Protein AF-D7E6I9-F1 (afdb_monomer)

Sequence (117 aa):
MADCELCGESLPTLCPVRVYAPRLIITYPEGVCKGLCPTCVKAAEDTYSKLDQSILSVSSGKCNLCGKPTRLYPVEVQIPSFKQGVEKVDMNLCRTCLEACHETHEKYHEKFEEAYH

Structure (mmCIF, N/CA/C/O backbone):
data_AF-D7E6I9-F1
#
_entry.id   AF-D7E6I9-F1
#
loop_
_atom_site.group_PDB
_atom_site.id
_atom_site.type_symbol
_atom_site.label_atom_id
_atom_site.label_alt_id
_atom_site.label_comp_id
_atom_site.label_asym_id
_atom_site.label_entity_id
_atom_site.label_seq_id
_atom_site.pdbx_PDB_ins_code
_atom_site.Cartn_x
_atom_site.Cartn_y
_atom_site.Cartn_z
_atom_site.occupancy
_atom_site.B_iso_or_equiv
_atom_site.auth_seq_id
_atom_site.auth_comp_id
_atom_site.auth_asym_id
_atom_site.auth_atom_id
_atom_site.pdbx_PDB_model_num
ATOM 1 N N . MET A 1 1 ? -14.392 10.464 -10.931 1.00 73.88 1 MET A N 1
ATOM 2 C CA . MET A 1 1 ? -14.159 9.790 -9.638 1.00 73.88 1 MET A CA 1
ATOM 3 C C . MET A 1 1 ? -13.395 8.516 -9.926 1.00 73.88 1 MET A C 1
ATOM 5 O O . MET A 1 1 ? -13.606 7.951 -10.996 1.00 73.88 1 MET A O 1
ATOM 9 N N . ALA A 1 2 ? -12.476 8.137 -9.046 1.00 90.44 2 ALA A N 1
ATOM 10 C CA . ALA A 1 2 ? -11.681 6.923 -9.168 1.00 90.44 2 ALA A CA 1
ATOM 11 C C . ALA A 1 2 ? -11.760 6.144 -7.856 1.00 90.44 2 ALA A C 1
ATOM 13 O O . ALA A 1 2 ? -11.842 6.746 -6.783 1.00 90.44 2 ALA A O 1
ATOM 14 N N . ASP A 1 3 ? -11.721 4.822 -7.956 1.00 94.56 3 ASP A N 1
ATOM 15 C CA . ASP A 1 3 ? -11.855 3.944 -6.800 1.00 94.56 3 ASP A CA 1
ATOM 16 C C . ASP A 1 3 ? -10.475 3.619 -6.225 1.00 94.56 3 ASP A C 1
ATOM 18 O O . ASP A 1 3 ? -9.529 3.328 -6.962 1.00 94.56 3 ASP A O 1
ATOM 22 N N . CYS A 1 4 ? -10.355 3.678 -4.900 1.00 95.38 4 CYS A N 1
ATOM 23 C CA . CYS A 1 4 ? -9.153 3.274 -4.187 1.00 95.38 4 CYS A CA 1
ATOM 24 C C . CYS A 1 4 ? -8.875 1.786 -4.423 1.00 95.38 4 CYS A C 1
ATOM 26 O O . CYS A 1 4 ? -9.708 0.932 -4.125 1.00 95.38 4 CYS A O 1
ATOM 28 N N . GLU A 1 5 ? -7.668 1.449 -4.869 1.00 95.69 5 GLU A N 1
ATOM 29 C CA . GLU A 1 5 ? -7.304 0.062 -5.188 1.00 95.69 5 GLU A CA 1
ATOM 30 C C . GLU A 1 5 ? -7.047 -0.832 -3.960 1.00 95.69 5 GLU A C 1
ATOM 32 O O . GLU A 1 5 ? -6.729 -2.011 -4.120 1.00 95.69 5 GLU A O 1
ATOM 37 N N . LEU A 1 6 ? -7.209 -0.303 -2.740 1.00 94.81 6 LEU A N 1
ATOM 38 C CA . LEU A 1 6 ? -7.234 -1.096 -1.505 1.00 94.81 6 LEU A CA 1
ATOM 39 C C . LEU A 1 6 ? -8.638 -1.209 -0.914 1.00 94.81 6 LEU A C 1
ATOM 41 O O . LEU A 1 6 ? -9.154 -2.315 -0.805 1.00 94.81 6 LEU A O 1
ATOM 45 N N . CYS A 1 7 ? -9.268 -0.098 -0.529 1.00 94.50 7 CYS A N 1
ATOM 46 C CA . CYS A 1 7 ? -10.565 -0.152 0.152 1.00 94.50 7 CYS A CA 1
ATOM 47 C C . CYS A 1 7 ? -11.785 -0.053 -0.776 1.00 94.50 7 CYS A C 1
ATOM 49 O O . CYS A 1 7 ? -12.905 -0.244 -0.313 1.00 94.50 7 CYS A O 1
ATOM 51 N N . GLY A 1 8 ? -11.599 0.268 -2.061 1.00 93.12 8 GLY A N 1
ATOM 52 C CA . GLY A 1 8 ? -12.692 0.450 -3.021 1.00 93.12 8 GLY A CA 1
ATOM 53 C C . GLY A 1 8 ? -13.492 1.747 -2.855 1.00 93.12 8 GLY A C 1
ATOM 54 O O . GLY A 1 8 ? -14.472 1.945 -3.566 1.00 93.12 8 GLY A O 1
ATOM 55 N N . GLU A 1 9 ? -13.105 2.636 -1.937 1.00 91.75 9 GLU A N 1
ATOM 56 C CA . GLU A 1 9 ? -13.761 3.935 -1.762 1.00 91.75 9 GLU A CA 1
ATOM 57 C C . GLU A 1 9 ? -13.562 4.825 -2.998 1.00 91.75 9 GLU A C 1
ATOM 59 O O . GLU A 1 9 ? -12.439 4.979 -3.485 1.00 91.75 9 GLU A O 1
ATOM 64 N N . SER A 1 10 ? -14.647 5.428 -3.489 1.00 92.25 10 SER A N 1
ATOM 65 C CA . SER A 1 10 ? -14.619 6.303 -4.662 1.00 92.25 10 SER A CA 1
ATOM 66 C C . SER A 1 10 ? -14.402 7.755 -4.253 1.00 92.25 10 SER A C 1
ATOM 68 O O . SER A 1 10 ? -15.258 8.362 -3.606 1.00 92.25 10 SER A O 1
ATOM 70 N N . LEU A 1 11 ? -13.270 8.333 -4.654 1.00 89.25 11 LEU A N 1
ATOM 71 C CA . LEU A 1 11 ? -12.899 9.712 -4.333 1.00 89.25 11 LEU A CA 1
ATOM 72 C C . LEU A 1 11 ? -12.640 10.533 -5.606 1.00 89.25 11 LEU A C 1
ATOM 74 O O . LEU A 1 11 ? -12.324 9.984 -6.670 1.00 89.25 11 LEU A O 1
ATOM 78 N N . PRO A 1 12 ? -12.779 11.871 -5.540 1.00 88.38 12 PRO A N 1
ATOM 79 C CA . PRO A 1 12 ? -12.413 12.740 -6.656 1.00 88.38 12 PRO A CA 1
ATOM 80 C C . PRO A 1 12 ? -10.902 12.715 -6.930 1.00 88.38 12 PRO A C 1
ATOM 82 O O . PRO A 1 12 ? -10.504 12.780 -8.092 1.00 88.38 12 PRO A O 1
ATOM 85 N N . THR A 1 13 ? -10.089 12.561 -5.880 1.00 88.94 13 THR A N 1
ATOM 86 C CA . THR A 1 13 ? -8.624 12.571 -5.944 1.00 88.94 13 THR A CA 1
ATOM 87 C C . THR A 1 13 ? -8.061 11.398 -5.150 1.00 88.94 13 THR A C 1
ATOM 89 O O . THR A 1 13 ? -8.475 11.156 -4.018 1.00 88.94 13 THR A O 1
ATOM 92 N N . LEU A 1 14 ? -7.093 10.695 -5.740 1.00 93.12 14 LEU A N 1
ATOM 93 C CA . LEU A 1 14 ? -6.337 9.613 -5.112 1.00 93.12 14 LEU A CA 1
ATOM 94 C C . LEU A 1 14 ? -4.840 9.943 -5.141 1.00 93.12 14 LEU A C 1
ATOM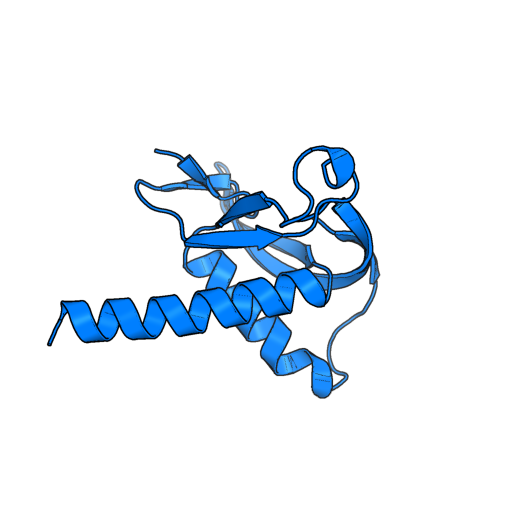 96 O O . LEU A 1 14 ? -4.364 10.657 -6.025 1.00 93.12 14 LEU A O 1
ATOM 100 N N . CYS A 1 15 ? -4.096 9.393 -4.190 1.00 93.81 15 CYS A N 1
ATOM 101 C CA . CYS A 1 15 ? -2.643 9.414 -4.147 1.00 93.81 15 CYS A CA 1
ATOM 102 C C . CYS A 1 15 ? -2.088 8.347 -5.117 1.00 93.81 15 CYS A C 1
ATOM 104 O O . CYS A 1 15 ? -2.399 7.163 -4.956 1.00 93.81 15 CYS A O 1
ATOM 106 N N . PRO A 1 16 ? -1.277 8.719 -6.123 1.00 95.19 16 PRO A N 1
ATOM 107 C CA . PRO A 1 16 ? -0.655 7.783 -7.042 1.00 95.19 16 PRO A CA 1
ATOM 108 C C . PRO A 1 16 ? 0.561 7.128 -6.381 1.00 95.19 16 PRO A C 1
ATOM 110 O O . PRO A 1 16 ? 1.625 7.732 -6.266 1.00 95.19 16 PRO A O 1
ATOM 113 N N . VAL A 1 17 ? 0.416 5.866 -5.995 1.00 96.06 17 VAL A N 1
ATOM 114 C CA . VAL A 1 17 ? 1.499 5.041 -5.455 1.00 96.06 17 VAL A CA 1
ATOM 115 C C . VAL A 1 17 ? 2.127 4.236 -6.585 1.00 96.06 17 VAL A C 1
ATOM 117 O O . VAL A 1 17 ? 1.448 3.471 -7.270 1.00 96.06 17 VAL A O 1
ATOM 120 N N . ARG A 1 18 ? 3.435 4.381 -6.800 1.00 95.56 18 ARG A N 1
ATOM 121 C CA . ARG A 1 18 ? 4.151 3.620 -7.834 1.00 95.56 18 ARG A CA 1
ATOM 122 C C . ARG A 1 18 ? 4.407 2.189 -7.364 1.00 95.56 18 ARG A C 1
ATOM 124 O O . ARG A 1 18 ? 5.024 1.977 -6.327 1.00 95.56 18 ARG A O 1
ATOM 131 N N . VAL A 1 19 ? 3.981 1.198 -8.146 1.00 95.19 19 VAL A N 1
ATOM 132 C CA . VAL A 1 19 ? 4.192 -0.222 -7.835 1.00 95.19 19 VAL A CA 1
ATOM 133 C C . VAL A 1 19 ? 4.748 -1.008 -9.011 1.00 95.19 19 VAL A C 1
ATOM 135 O O . VAL A 1 19 ? 4.430 -0.762 -10.173 1.00 95.19 19 VAL A O 1
ATOM 138 N N . TYR A 1 20 ? 5.517 -2.044 -8.69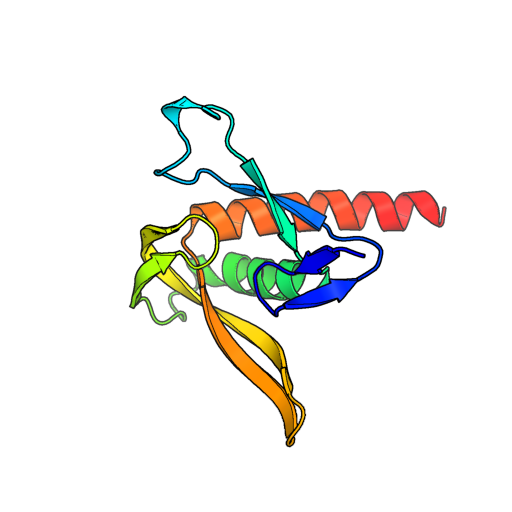8 1.00 93.69 20 TYR A N 1
ATOM 139 C CA . TYR A 1 20 ? 6.104 -2.941 -9.688 1.00 93.69 20 TYR A CA 1
ATOM 140 C C . TYR A 1 20 ? 5.298 -4.236 -9.765 1.00 93.69 20 TYR A C 1
ATOM 142 O O . TYR A 1 20 ? 5.523 -5.184 -9.008 1.00 93.69 20 TYR A O 1
ATOM 150 N N . ALA A 1 21 ? 4.312 -4.259 -10.662 1.00 90.88 21 ALA A N 1
ATOM 151 C CA . ALA A 1 21 ? 3.451 -5.416 -10.870 1.00 90.88 21 ALA A CA 1
ATOM 152 C C . ALA A 1 21 ? 4.117 -6.429 -11.825 1.00 90.88 21 ALA A C 1
ATOM 154 O O . ALA A 1 21 ? 4.355 -6.089 -12.986 1.00 90.88 21 ALA A O 1
ATOM 155 N N . PRO A 1 22 ? 4.358 -7.694 -11.417 1.00 90.31 22 PRO A N 1
ATOM 156 C CA . PRO A 1 22 ? 5.073 -8.669 -12.251 1.00 90.31 22 PRO A CA 1
ATOM 157 C C . PRO A 1 22 ? 4.424 -8.925 -13.613 1.00 90.31 22 PRO A C 1
ATOM 159 O O . PRO A 1 22 ? 5.113 -9.184 -14.591 1.00 90.31 22 PRO A O 1
ATOM 162 N N . ARG A 1 23 ? 3.092 -8.829 -13.690 1.00 89.81 23 ARG A N 1
ATOM 163 C CA . ARG A 1 23 ? 2.337 -9.024 -14.938 1.00 89.81 23 ARG A CA 1
ATOM 164 C C . ARG A 1 23 ? 2.534 -7.902 -15.955 1.00 89.81 23 ARG A C 1
ATOM 166 O O . ARG A 1 23 ? 2.232 -8.102 -17.123 1.00 89.81 23 ARG A O 1
ATOM 173 N N . LEU A 1 24 ? 2.990 -6.736 -15.507 1.00 89.50 24 LEU A N 1
ATOM 174 C CA . LEU A 1 24 ? 3.078 -5.522 -16.313 1.00 89.50 24 LEU A CA 1
ATOM 175 C C . LEU A 1 24 ? 4.524 -5.100 -16.581 1.00 89.50 24 LEU A C 1
ATOM 177 O O . LEU A 1 24 ? 4.730 -4.134 -17.298 1.00 89.50 24 LEU A O 1
ATOM 181 N N . ILE A 1 25 ? 5.519 -5.828 -16.065 1.00 89.25 25 ILE A N 1
ATOM 182 C CA . ILE A 1 25 ? 6.930 -5.418 -16.106 1.00 89.25 25 ILE A CA 1
ATOM 183 C C . ILE A 1 25 ? 7.495 -5.256 -17.525 1.00 89.25 25 ILE A C 1
ATOM 185 O O . ILE A 1 25 ? 8.345 -4.405 -17.747 1.00 89.25 25 ILE A O 1
ATOM 189 N N . ILE A 1 26 ? 7.006 -6.038 -18.495 1.00 90.31 26 ILE A N 1
ATOM 190 C CA . ILE A 1 26 ? 7.452 -5.949 -19.896 1.00 90.31 26 ILE A CA 1
ATOM 191 C C . ILE A 1 26 ? 6.945 -4.655 -20.542 1.00 90.31 26 ILE A C 1
ATOM 193 O O . ILE A 1 26 ? 7.663 -4.013 -21.300 1.00 90.31 26 ILE A O 1
ATOM 197 N N . THR A 1 27 ? 5.702 -4.274 -20.249 1.00 93.88 27 THR A N 1
ATOM 198 C CA . THR A 1 27 ? 5.052 -3.099 -20.845 1.00 93.88 27 THR A CA 1
ATOM 199 C C . THR A 1 27 ? 5.355 -1.818 -20.063 1.00 93.88 27 THR A C 1
ATOM 201 O O . THR A 1 27 ? 5.413 -0.740 -20.643 1.00 93.88 27 THR A O 1
ATOM 204 N N . TYR A 1 28 ? 5.570 -1.941 -18.754 1.00 91.81 28 TYR A N 1
ATOM 205 C CA . TYR A 1 28 ? 5.793 -0.852 -17.808 1.00 91.81 28 TYR A CA 1
ATOM 206 C C . TYR A 1 28 ? 6.984 -1.192 -16.895 1.00 91.81 28 TYR A C 1
ATOM 208 O O . TYR A 1 28 ? 6.790 -1.541 -15.725 1.00 91.81 28 TYR A O 1
ATOM 216 N N . PRO A 1 29 ? 8.223 -1.116 -17.417 1.00 89.31 29 PRO A N 1
ATOM 217 C CA . PRO A 1 29 ? 9.425 -1.452 -16.650 1.00 89.31 29 PRO A CA 1
ATOM 218 C C . PRO A 1 29 ? 9.638 -0.509 -15.458 1.00 89.31 29 PRO A C 1
ATOM 220 O O . PRO A 1 29 ? 10.070 -0.945 -14.395 1.00 89.31 29 PRO A O 1
ATOM 223 N N . GLU A 1 30 ? 9.225 0.752 -15.598 1.00 90.62 30 GLU A N 1
ATOM 224 C CA . GLU A 1 30 ? 9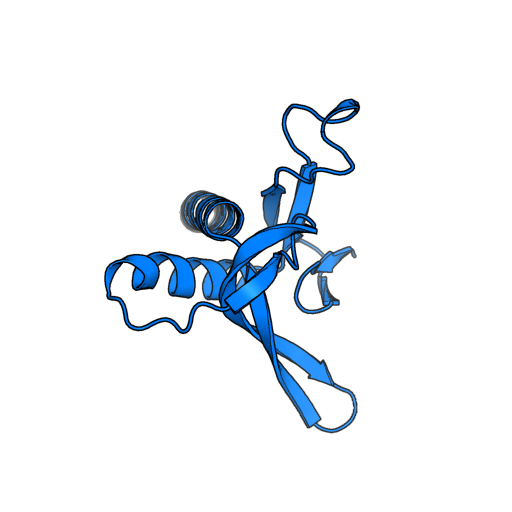.278 1.790 -14.556 1.00 90.62 30 GLU A CA 1
ATOM 225 C C . GLU A 1 30 ? 8.189 1.639 -13.472 1.00 90.62 30 GLU A C 1
ATOM 227 O O . GLU A 1 30 ? 8.023 2.506 -12.607 1.00 90.62 30 GLU A O 1
ATOM 232 N N . GLY A 1 31 ? 7.402 0.563 -13.528 1.00 91.19 31 GLY A N 1
ATOM 233 C CA . GLY A 1 31 ? 6.244 0.352 -12.670 1.00 91.19 31 GLY A CA 1
ATOM 234 C C . GLY A 1 31 ? 4.990 1.083 -13.151 1.00 91.19 31 GLY A C 1
ATOM 235 O O . GLY A 1 31 ? 4.990 1.837 -14.124 1.00 91.19 31 GLY A O 1
ATOM 236 N N . VAL A 1 32 ? 3.887 0.827 -12.455 1.00 94.19 32 VAL A N 1
ATOM 237 C CA . VAL A 1 32 ? 2.574 1.419 -12.721 1.00 94.19 32 VAL A CA 1
ATOM 238 C C . VAL A 1 32 ? 2.099 2.194 -11.504 1.00 94.19 32 VAL A C 1
ATOM 240 O O . VAL A 1 32 ? 2.363 1.798 -10.370 1.00 94.19 32 VAL A O 1
ATOM 243 N N . CYS A 1 33 ? 1.386 3.293 -11.725 1.00 93.38 33 CYS A N 1
ATOM 244 C CA . CYS A 1 33 ? 0.746 4.012 -10.632 1.00 93.38 33 CYS A CA 1
ATOM 245 C C . CYS A 1 33 ? -0.558 3.314 -10.246 1.00 93.38 33 CYS A C 1
ATOM 247 O O . CYS A 1 33 ? -1.368 2.974 -11.109 1.00 93.38 33 CYS A O 1
ATOM 249 N N . LYS A 1 34 ? -0.740 3.126 -8.943 1.00 95.38 34 LYS A N 1
ATOM 250 C CA . LYS A 1 34 ? -1.961 2.647 -8.313 1.00 95.38 34 LYS A CA 1
ATOM 251 C C . LYS A 1 34 ? -2.594 3.774 -7.512 1.00 95.38 34 LYS A C 1
ATOM 253 O O . LYS A 1 34 ? -1.886 4.498 -6.817 1.00 95.38 34 LYS A O 1
ATOM 258 N N . GLY A 1 35 ? -3.899 3.964 -7.647 1.00 96.00 35 GLY A N 1
ATOM 259 C CA . GLY A 1 35 ? -4.618 5.050 -6.983 1.00 96.00 35 GLY A CA 1
ATOM 260 C C . GLY A 1 35 ? -5.089 4.619 -5.601 1.00 96.00 35 GLY A C 1
ATOM 261 O O . GLY A 1 35 ? -5.964 3.762 -5.503 1.00 96.00 35 GLY A O 1
ATOM 262 N N . LEU A 1 36 ? -4.548 5.216 -4.538 1.00 96.31 36 LEU A N 1
ATOM 263 C CA . LEU A 1 36 ? -4.967 4.946 -3.160 1.00 96.31 36 LEU A CA 1
ATOM 264 C C . LEU A 1 36 ? -5.579 6.182 -2.507 1.00 96.31 36 LEU A C 1
ATOM 266 O O . LEU A 1 36 ? -5.135 7.302 -2.742 1.00 96.31 36 LEU A O 1
ATOM 270 N N . CYS A 1 37 ? -6.589 5.994 -1.661 1.00 94.44 37 CYS A N 1
ATOM 271 C CA . CYS A 1 37 ? -7.099 7.089 -0.845 1.00 94.44 37 CYS A CA 1
ATOM 272 C C . CYS A 1 37 ? -6.089 7.463 0.262 1.00 94.44 37 CYS A C 1
ATOM 274 O O . CYS A 1 37 ? -5.295 6.610 0.678 1.00 94.44 37 CYS A O 1
ATOM 276 N N . PRO A 1 38 ? -6.122 8.708 0.778 1.00 93.44 38 PRO A N 1
ATOM 277 C CA . PRO A 1 38 ? -5.175 9.168 1.799 1.00 93.44 38 PRO A CA 1
ATOM 278 C C . PRO A 1 38 ? -5.154 8.293 3.059 1.00 93.44 38 PRO A C 1
ATOM 280 O O . PRO A 1 38 ? -4.094 8.037 3.621 1.00 93.44 38 PRO A O 1
ATOM 283 N N . THR A 1 39 ? -6.313 7.774 3.471 1.00 93.94 39 THR A N 1
ATOM 284 C CA . THR A 1 39 ? -6.441 6.899 4.645 1.00 93.94 39 THR A CA 1
ATOM 285 C C . THR A 1 39 ? -5.745 5.553 4.439 1.00 93.94 39 THR A C 1
ATOM 287 O O . THR A 1 39 ? -5.043 5.088 5.332 1.00 93.94 39 THR A O 1
ATOM 290 N N . CYS A 1 40 ? -5.859 4.950 3.251 1.00 96.19 40 CYS A N 1
ATOM 291 C CA . CYS A 1 40 ? -5.144 3.716 2.917 1.00 96.19 40 CYS A CA 1
ATOM 292 C C . CYS A 1 40 ? -3.629 3.930 2.793 1.00 96.19 40 CYS A C 1
ATOM 294 O O . CYS A 1 40 ? -2.858 3.057 3.191 1.00 96.19 40 CYS A O 1
ATOM 296 N N . VAL A 1 41 ? -3.195 5.080 2.263 1.00 96.38 41 VAL A N 1
ATOM 297 C CA . VAL A 1 41 ? -1.769 5.444 2.229 1.00 96.38 41 VAL A CA 1
ATOM 298 C C . VAL A 1 41 ? -1.222 5.586 3.648 1.00 96.38 41 VAL A C 1
ATOM 300 O O . VAL A 1 41 ? -0.184 5.001 3.947 1.00 96.38 41 VAL A O 1
ATOM 303 N N . LYS A 1 42 ? -1.946 6.284 4.531 1.00 95.25 42 LYS A N 1
ATOM 304 C CA . LYS A 1 42 ? -1.565 6.447 5.939 1.00 95.25 42 LYS A CA 1
ATOM 305 C C . LYS A 1 42 ? -1.497 5.108 6.677 1.00 95.25 42 LYS A C 1
ATOM 307 O O . LYS A 1 42 ? -0.491 4.816 7.304 1.00 95.25 42 LYS A O 1
ATOM 312 N N . ALA A 1 43 ? -2.504 4.246 6.532 1.00 95.94 43 ALA A N 1
ATOM 313 C CA . ALA A 1 43 ? -2.499 2.920 7.159 1.00 95.94 43 ALA A CA 1
ATOM 314 C C . ALA A 1 43 ? -1.303 2.055 6.706 1.00 95.94 43 ALA A C 1
ATOM 316 O O . ALA A 1 43 ? -0.696 1.332 7.504 1.00 95.94 43 ALA A O 1
ATOM 317 N N . ALA A 1 44 ? -0.938 2.134 5.422 1.00 96.38 44 ALA A N 1
ATOM 318 C CA . ALA A 1 44 ? 0.236 1.451 4.890 1.00 96.38 44 ALA A CA 1
ATOM 319 C C . ALA A 1 44 ? 1.550 2.043 5.432 1.00 96.38 44 ALA A C 1
ATOM 321 O O . ALA A 1 44 ? 2.456 1.284 5.770 1.00 96.38 44 ALA A O 1
ATOM 322 N N . GLU A 1 45 ? 1.655 3.366 5.559 1.00 95.25 45 GLU A N 1
ATOM 323 C CA . GLU A 1 45 ? 2.815 4.035 6.161 1.00 95.25 45 GLU A CA 1
ATOM 324 C C . GLU A 1 45 ? 2.954 3.709 7.659 1.00 95.25 45 GLU A C 1
ATOM 326 O O . GLU A 1 45 ? 4.034 3.308 8.090 1.00 95.25 45 GLU A O 1
ATOM 331 N N . ASP A 1 46 ? 1.866 3.717 8.430 1.00 93.94 46 ASP A N 1
ATOM 332 C CA . ASP A 1 46 ? 1.870 3.295 9.837 1.00 93.94 46 ASP A CA 1
ATOM 333 C C . ASP A 1 46 ? 2.341 1.838 9.998 1.00 93.94 46 ASP A C 1
ATOM 335 O O . ASP A 1 46 ? 2.979 1.480 10.993 1.00 93.94 46 ASP A O 1
ATOM 339 N N . THR A 1 47 ? 2.025 0.980 9.022 1.00 94.81 47 THR A N 1
ATOM 340 C CA . THR A 1 47 ? 2.499 -0.411 8.974 1.00 94.81 47 THR A CA 1
ATOM 341 C C . THR A 1 47 ? 3.981 -0.475 8.605 1.00 94.81 47 THR A C 1
ATOM 343 O O . THR A 1 47 ? 4.734 -1.219 9.235 1.00 94.81 47 THR A O 1
ATOM 346 N N . TYR A 1 48 ? 4.421 0.321 7.626 1.00 94.69 48 TYR A N 1
ATOM 347 C CA . TYR A 1 48 ? 5.823 0.428 7.218 1.00 94.69 48 TYR A CA 1
ATOM 348 C C . TYR A 1 48 ? 6.726 0.830 8.392 1.00 94.69 48 TYR A C 1
ATOM 350 O O . TYR A 1 48 ? 7.706 0.144 8.680 1.00 94.69 48 TYR A O 1
ATOM 358 N N . SER A 1 49 ? 6.331 1.860 9.143 1.00 91.75 49 SER A N 1
ATOM 359 C CA . SER A 1 49 ? 7.057 2.378 10.311 1.00 91.75 49 SER A CA 1
ATOM 360 C C . SER A 1 49 ? 7.216 1.359 11.449 1.00 91.75 49 SER A C 1
ATOM 362 O O . SER A 1 49 ? 8.065 1.521 12.325 1.00 91.75 49 SER A O 1
ATOM 364 N N . LYS A 1 50 ? 6.421 0.281 11.450 1.00 90.69 50 LYS A N 1
ATOM 365 C CA . LYS A 1 50 ? 6.464 -0.794 12.456 1.00 90.69 50 LYS A CA 1
ATOM 366 C C . LYS A 1 50 ? 7.222 -2.040 11.989 1.00 90.69 50 LYS A C 1
ATOM 368 O O . LYS A 1 50 ? 7.376 -2.971 12.781 1.00 90.69 50 LYS A O 1
ATOM 373 N N . LEU A 1 51 ? 7.710 -2.082 10.744 1.00 86.69 51 LEU A N 1
ATOM 374 C CA . LEU A 1 51 ? 8.383 -3.261 10.179 1.00 86.69 51 LEU A CA 1
ATOM 375 C C . LEU A 1 51 ? 9.596 -3.714 11.004 1.00 86.69 51 LEU A C 1
ATOM 377 O O . LEU A 1 51 ? 9.777 -4.916 11.202 1.00 86.69 51 LEU A O 1
ATOM 381 N N . ASP A 1 52 ? 10.384 -2.773 11.527 1.00 73.38 52 ASP A N 1
ATOM 382 C CA . ASP A 1 52 ? 11.608 -3.073 12.283 1.00 73.38 52 ASP A CA 1
ATOM 383 C C . ASP A 1 52 ? 11.345 -3.509 13.732 1.00 73.38 52 ASP A C 1
ATOM 385 O O . ASP A 1 52 ? 12.225 -4.062 14.389 1.00 73.38 52 ASP A O 1
ATOM 389 N N . GLN A 1 53 ? 10.123 -3.324 14.240 1.00 70.69 53 GLN A N 1
ATOM 390 C CA . GLN A 1 53 ? 9.801 -3.626 15.636 1.00 70.69 53 GLN A CA 1
ATOM 391 C C . GLN A 1 53 ? 9.514 -5.117 15.881 1.00 70.69 53 GLN A C 1
ATOM 393 O O . GLN A 1 53 ? 9.286 -5.509 17.019 1.00 70.69 53 GLN A O 1
ATOM 398 N N . SER A 1 54 ? 9.548 -5.978 14.853 1.00 61.06 54 SER A N 1
ATOM 399 C CA . SER A 1 54 ? 9.257 -7.429 14.928 1.00 61.06 54 SER A CA 1
ATOM 400 C C . SER A 1 54 ? 7.858 -7.809 15.454 1.00 61.06 54 SER A C 1
ATOM 402 O O . SER A 1 54 ? 7.601 -8.970 15.755 1.00 61.06 54 SER A O 1
ATOM 404 N N . ILE A 1 55 ? 6.932 -6.846 15.526 1.00 63.50 55 ILE A N 1
ATOM 405 C CA . ILE A 1 55 ? 5.576 -7.024 16.085 1.00 63.50 55 ILE A CA 1
ATOM 406 C C . ILE A 1 55 ? 4.580 -7.557 15.038 1.00 63.50 55 ILE A C 1
ATOM 408 O O . ILE A 1 55 ? 3.522 -8.077 15.386 1.00 63.50 55 ILE A O 1
ATOM 412 N N . LEU A 1 56 ? 4.896 -7.442 13.746 1.00 68.75 56 LEU A N 1
ATOM 413 C CA . LEU A 1 56 ? 3.945 -7.738 12.676 1.00 68.75 56 LEU A CA 1
ATOM 414 C C . LEU A 1 56 ? 3.905 -9.228 12.328 1.00 68.75 56 LEU A C 1
ATOM 416 O O . LEU A 1 56 ? 4.931 -9.856 12.056 1.00 68.75 56 LEU A O 1
ATOM 420 N N . SER A 1 57 ? 2.692 -9.779 12.269 1.00 71.00 57 SER A N 1
ATOM 421 C CA . SER A 1 57 ? 2.446 -11.104 11.711 1.00 71.00 57 SER A CA 1
ATOM 422 C C . SER A 1 57 ? 2.806 -11.102 10.223 1.00 71.00 57 SER A C 1
ATOM 424 O O . SER A 1 57 ? 2.321 -10.287 9.444 1.00 71.00 57 SER A O 1
ATOM 426 N N . VAL A 1 58 ? 3.696 -12.009 9.819 1.00 80.62 58 VAL A N 1
ATOM 427 C CA . VAL A 1 58 ? 4.127 -12.135 8.421 1.00 80.62 58 VAL A CA 1
ATOM 428 C C . VAL A 1 58 ? 3.400 -13.309 7.790 1.00 80.62 58 VAL A C 1
ATOM 430 O O . VAL A 1 58 ? 3.529 -14.445 8.247 1.00 80.62 58 VAL A O 1
ATOM 433 N N . SER A 1 59 ? 2.664 -13.044 6.715 1.00 84.69 59 SER A N 1
ATOM 434 C CA . SER A 1 59 ? 2.025 -14.079 5.904 1.00 84.69 59 SER A CA 1
ATOM 435 C C . SER A 1 59 ? 2.782 -14.283 4.587 1.00 84.69 59 SER A C 1
ATOM 437 O O . SER A 1 59 ? 3.646 -13.491 4.199 1.00 84.69 59 SER A O 1
ATOM 439 N N . SER A 1 60 ? 2.492 -15.384 3.892 1.00 86.50 60 SER A N 1
ATOM 440 C CA . SER A 1 60 ? 2.971 -15.613 2.526 1.00 86.50 60 SER A CA 1
ATOM 441 C C . SER A 1 60 ? 1.776 -15.673 1.584 1.00 86.50 60 SER A C 1
ATOM 443 O O . SER A 1 60 ? 0.753 -16.274 1.905 1.00 86.50 60 SER A O 1
ATOM 445 N N . GLY A 1 61 ? 1.881 -15.015 0.434 1.00 92.19 61 GLY A N 1
ATOM 446 C CA . GLY A 1 61 ? 0.772 -14.906 -0.507 1.00 92.19 61 GLY A CA 1
ATOM 447 C C . GLY A 1 61 ? 1.081 -13.928 -1.629 1.00 92.19 61 GLY A C 1
ATOM 448 O O . GLY A 1 61 ? 2.242 -13.595 -1.867 1.00 92.19 61 GLY A O 1
ATOM 449 N N . LYS A 1 62 ? 0.040 -13.435 -2.305 1.00 95.25 62 LYS A N 1
ATOM 450 C CA . LYS A 1 62 ? 0.156 -12.369 -3.310 1.00 95.25 62 LYS A CA 1
ATOM 451 C C . LYS A 1 62 ? -0.139 -11.015 -2.677 1.00 95.25 62 LYS A C 1
ATOM 453 O O . LYS A 1 62 ? -1.165 -10.867 -2.028 1.00 95.25 62 LYS A O 1
ATOM 458 N N . CYS A 1 63 ? 0.730 -10.036 -2.922 1.00 96.44 63 CYS A N 1
ATOM 459 C CA . CYS A 1 63 ? 0.498 -8.653 -2.510 1.00 96.44 63 CYS A CA 1
ATOM 460 C C . CYS A 1 63 ? -0.797 -8.118 -3.133 1.00 96.44 63 CYS A C 1
ATOM 462 O O . CYS A 1 63 ? -0.953 -8.188 -4.354 1.00 96.44 63 CYS A O 1
ATOM 464 N N . ASN A 1 64 ? -1.686 -7.545 -2.321 1.00 96.38 64 ASN A N 1
ATOM 465 C CA . ASN A 1 64 ? -2.954 -6.987 -2.794 1.00 96.38 64 ASN A CA 1
ATOM 466 C C . ASN A 1 64 ? -2.776 -5.813 -3.773 1.00 96.38 64 ASN A C 1
ATOM 468 O O . ASN A 1 64 ? -3.664 -5.577 -4.583 1.00 96.38 64 ASN A O 1
ATOM 472 N N . LEU A 1 65 ? -1.627 -5.125 -3.754 1.00 95.31 65 LEU A N 1
ATOM 473 C CA . LEU A 1 65 ? -1.391 -3.946 -4.593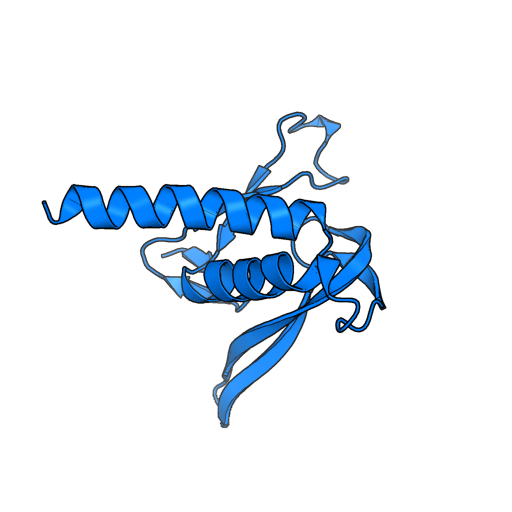 1.00 95.31 65 LEU A CA 1
ATOM 474 C C . LEU A 1 65 ? -0.642 -4.256 -5.903 1.00 95.31 65 LEU A C 1
ATOM 476 O O . LEU A 1 65 ? -1.065 -3.847 -6.983 1.00 95.31 65 LEU A O 1
ATOM 480 N N . CYS A 1 66 ? 0.468 -5.002 -5.837 1.00 95.62 66 CYS A N 1
ATOM 481 C CA . CYS A 1 66 ? 1.284 -5.321 -7.020 1.00 95.62 66 CYS A CA 1
ATOM 482 C C . CYS A 1 66 ? 1.101 -6.754 -7.544 1.00 95.62 66 CYS A C 1
ATOM 484 O O . CYS A 1 66 ? 1.580 -7.084 -8.628 1.00 95.62 66 CYS A O 1
ATOM 486 N N . GLY A 1 67 ? 0.447 -7.638 -6.786 1.00 95.00 67 GLY A N 1
ATOM 487 C CA . GLY A 1 67 ? 0.237 -9.039 -7.156 1.00 95.00 67 GLY A CA 1
ATOM 488 C C . GLY A 1 67 ? 1.472 -9.943 -7.044 1.00 95.00 67 GLY A C 1
ATOM 489 O O . GLY A 1 67 ? 1.381 -11.126 -7.379 1.00 95.00 67 GLY A O 1
ATOM 490 N N . LYS A 1 68 ? 2.625 -9.430 -6.585 1.00 94.44 68 LYS A N 1
ATOM 491 C CA . LYS A 1 68 ? 3.858 -10.219 -6.422 1.0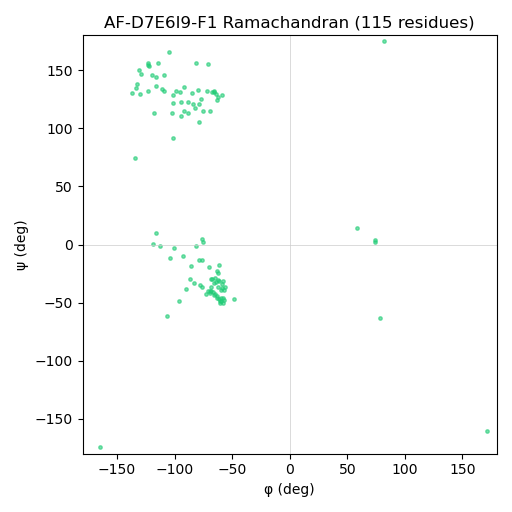0 94.44 68 LYS A CA 1
ATOM 492 C C . LYS A 1 68 ? 3.701 -11.270 -5.311 1.00 94.44 68 LYS A C 1
ATOM 494 O O . LYS A 1 68 ? 3.271 -10.902 -4.215 1.00 94.44 68 LYS A O 1
ATOM 499 N N . PRO A 1 69 ? 4.063 -12.547 -5.553 1.00 93.94 69 PRO A N 1
ATOM 500 C CA . PRO A 1 69 ? 4.104 -13.564 -4.509 1.00 93.94 69 PRO A CA 1
ATOM 501 C C . PRO A 1 69 ? 5.341 -13.366 -3.621 1.00 93.94 69 PRO A C 1
ATOM 503 O O . PRO A 1 69 ? 6.466 -13.453 -4.109 1.00 93.94 69 PRO A O 1
ATOM 506 N N . THR A 1 70 ? 5.156 -13.039 -2.342 1.00 93.44 70 THR A N 1
ATOM 507 C CA . THR A 1 70 ? 6.260 -12.743 -1.406 1.00 93.44 70 THR A CA 1
ATOM 508 C C . THR A 1 70 ? 5.777 -12.765 0.053 1.00 93.44 70 THR A C 1
ATOM 510 O O . THR A 1 70 ? 4.634 -13.134 0.323 1.00 93.44 70 THR A O 1
ATOM 513 N N . ARG A 1 71 ? 6.651 -12.393 0.997 1.00 92.94 71 ARG A N 1
ATOM 514 C CA . ARG A 1 71 ? 6.292 -12.080 2.386 1.00 92.94 71 ARG A CA 1
ATOM 515 C C . ARG A 1 71 ? 5.426 -10.827 2.432 1.00 92.94 71 ARG A C 1
ATOM 517 O O . ARG A 1 71 ? 5.782 -9.814 1.820 1.00 92.94 71 ARG A O 1
ATOM 524 N N . LEU A 1 72 ? 4.320 -10.914 3.154 1.00 95.12 72 LEU A N 1
ATOM 525 C CA . LEU A 1 72 ? 3.324 -9.862 3.254 1.00 95.12 72 LEU A CA 1
ATOM 526 C C . LEU A 1 72 ? 3.099 -9.454 4.703 1.00 95.12 72 LEU A C 1
ATOM 528 O O . LEU A 1 72 ? 3.295 -10.247 5.626 1.00 95.12 72 LEU A O 1
ATOM 532 N N . TYR A 1 73 ? 2.661 -8.215 4.850 1.00 94.81 73 TYR A N 1
ATOM 533 C CA . TYR A 1 73 ? 2.365 -7.560 6.107 1.00 94.81 73 TYR A CA 1
ATOM 534 C C . TYR A 1 73 ? 0.908 -7.088 6.062 1.00 94.81 73 TYR A C 1
ATOM 536 O O . TYR A 1 73 ? 0.506 -6.503 5.046 1.00 94.81 73 TYR A O 1
ATOM 544 N N . PRO A 1 74 ? 0.115 -7.366 7.107 1.00 95.06 74 PRO A N 1
ATOM 545 C CA . PRO A 1 74 ? -1.275 -6.953 7.165 1.00 95.06 74 PRO A CA 1
ATOM 546 C C . PRO A 1 74 ? -1.361 -5.442 7.372 1.00 95.06 74 PRO A C 1
ATOM 548 O O . PRO A 1 74 ? -0.688 -4.878 8.232 1.00 95.06 74 PRO A O 1
ATOM 551 N N . VAL A 1 75 ? -2.202 -4.807 6.569 1.00 95.44 75 VAL A N 1
ATOM 552 C CA . VAL A 1 75 ? -2.582 -3.403 6.672 1.00 95.44 75 VAL A CA 1
ATOM 553 C C . VAL A 1 75 ? -4.082 -3.370 6.921 1.00 95.44 75 VAL A C 1
ATOM 555 O O . VAL A 1 75 ? -4.853 -3.753 6.040 1.00 95.44 75 VAL A O 1
ATOM 558 N N . GLU A 1 76 ? -4.495 -2.916 8.104 1.00 95.81 76 GLU A N 1
ATOM 559 C CA . GLU A 1 76 ? -5.913 -2.738 8.424 1.00 95.81 76 GLU A CA 1
ATOM 560 C C . GLU A 1 76 ? -6.465 -1.570 7.595 1.00 95.81 76 GLU A C 1
ATOM 562 O O . GLU A 1 76 ? -6.057 -0.420 7.765 1.00 95.81 76 GLU A O 1
ATOM 567 N N . VAL A 1 77 ? -7.398 -1.859 6.689 1.00 95.44 77 VAL A N 1
ATOM 568 C CA . VAL A 1 77 ? -8.118 -0.854 5.902 1.00 95.44 77 VAL A CA 1
ATOM 569 C C . VAL A 1 77 ? -9.596 -0.849 6.264 1.00 95.44 77 VAL A C 1
ATOM 571 O O . VAL A 1 77 ? -10.155 -1.838 6.736 1.00 95.44 77 VAL A O 1
ATOM 574 N N . GLN A 1 78 ? -10.240 0.287 6.023 1.00 93.38 78 GLN A N 1
ATOM 575 C CA . GLN A 1 78 ? -11.665 0.480 6.251 1.00 93.38 78 GLN A CA 1
ATOM 576 C C . GLN A 1 78 ? -12.406 0.410 4.919 1.00 93.38 78 GLN A C 1
ATOM 578 O O . GLN A 1 78 ? -12.216 1.270 4.062 1.00 93.38 78 GLN A O 1
ATOM 583 N N . ILE A 1 79 ? -13.229 -0.620 4.739 1.00 91.62 79 ILE A N 1
ATOM 584 C CA . ILE A 1 79 ? -14.032 -0.833 3.534 1.00 91.62 79 ILE A CA 1
ATOM 585 C C . ILE A 1 79 ? -15.473 -0.388 3.819 1.00 91.62 79 ILE A C 1
ATOM 587 O O . ILE A 1 79 ? -16.061 -0.831 4.811 1.00 91.62 79 ILE A O 1
ATOM 591 N N . PRO A 1 80 ? -16.077 0.470 2.980 1.00 85.19 80 PRO A N 1
ATOM 592 C CA . PRO A 1 80 ? -17.477 0.844 3.137 1.00 85.19 80 PRO A CA 1
ATOM 593 C C . PRO A 1 80 ? -18.390 -0.374 2.931 1.00 85.19 80 PRO A C 1
ATOM 595 O O . PRO A 1 80 ? -18.292 -1.090 1.935 1.00 85.19 80 PRO A O 1
ATOM 598 N N . SER A 1 81 ? -19.302 -0.606 3.878 1.00 86.69 81 SER A N 1
ATOM 599 C CA . SER A 1 81 ? -20.195 -1.770 3.902 1.00 86.69 81 SER A CA 1
ATOM 600 C C . SER A 1 81 ? -21.644 -1.344 4.107 1.00 86.69 81 SER A C 1
ATOM 602 O O . SER A 1 81 ? -21.974 -0.654 5.068 1.00 86.69 81 SER A O 1
ATOM 604 N N . PHE A 1 82 ? -22.551 -1.828 3.254 1.00 81.44 82 PHE A N 1
ATOM 605 C CA . PHE A 1 82 ? -23.984 -1.519 3.356 1.00 81.44 82 PHE A CA 1
ATOM 606 C C . PHE A 1 82 ? -24.634 -2.009 4.658 1.00 81.44 82 PHE A C 1
ATOM 608 O O . PHE A 1 82 ? -25.665 -1.479 5.059 1.00 81.44 82 PHE A O 1
ATOM 615 N N . LYS A 1 83 ? -24.069 -3.034 5.312 1.00 85.94 83 LYS A N 1
ATOM 616 C CA . LYS A 1 83 ? -24.652 -3.629 6.527 1.00 85.94 83 LYS A CA 1
ATOM 617 C C . LYS A 1 83 ? -24.155 -2.977 7.814 1.00 85.94 83 LYS A C 1
ATOM 619 O O . LYS A 1 83 ? -24.921 -2.861 8.762 1.00 85.94 83 LYS A O 1
ATOM 624 N N . GLN A 1 84 ? -22.872 -2.624 7.859 1.00 83.44 84 GLN A N 1
ATOM 625 C CA . GLN A 1 84 ? -22.180 -2.205 9.085 1.00 83.44 84 GLN A CA 1
ATOM 626 C C . GLN A 1 84 ? -21.642 -0.766 9.004 1.00 83.44 84 GLN A C 1
ATOM 628 O O . GLN A 1 84 ? -21.030 -0.283 9.951 1.00 83.44 84 GLN A O 1
ATOM 633 N N . GLY A 1 85 ? -21.865 -0.069 7.885 1.00 85.88 85 GLY A N 1
ATOM 634 C CA . GLY A 1 85 ? -21.287 1.242 7.592 1.00 85.88 85 GLY A CA 1
ATOM 635 C C . GLY A 1 85 ? -19.837 1.114 7.135 1.00 85.88 85 GLY A C 1
ATOM 636 O O . GLY A 1 85 ? -19.526 1.404 5.982 1.00 85.88 85 GLY A O 1
ATOM 637 N N . VAL A 1 86 ? -18.969 0.615 8.015 1.00 87.69 86 VAL A N 1
ATOM 638 C CA . VAL A 1 86 ? -17.541 0.403 7.751 1.00 87.69 86 VAL A CA 1
ATOM 639 C C . VAL A 1 86 ? -17.106 -0.945 8.315 1.00 87.69 86 VAL A C 1
ATOM 641 O O . VAL A 1 86 ? -17.359 -1.249 9.478 1.00 87.69 86 VAL A O 1
ATOM 644 N N . GLU A 1 87 ? -16.427 -1.737 7.493 1.00 92.56 87 GLU A N 1
ATOM 645 C CA . GLU A 1 87 ? -15.815 -3.008 7.874 1.00 92.56 87 GLU A CA 1
ATOM 646 C C . GLU A 1 87 ? -14.290 -2.864 7.882 1.00 92.56 87 GLU A C 1
ATOM 648 O O . GLU A 1 87 ? -13.701 -2.330 6.940 1.00 92.56 87 GLU A O 1
ATOM 653 N N . LYS A 1 88 ? -13.642 -3.323 8.956 1.00 93.50 88 LYS A N 1
ATOM 654 C CA . LYS A 1 88 ? -12.180 -3.360 9.057 1.00 93.50 88 LYS A CA 1
ATOM 655 C C . LYS A 1 88 ? -11.667 -4.673 8.485 1.00 93.50 88 LYS A C 1
ATOM 657 O O . LYS A 1 88 ? -12.063 -5.737 8.955 1.00 93.50 88 LYS A O 1
ATOM 662 N N . VAL A 1 89 ? -10.794 -4.590 7.489 1.00 93.44 89 VAL A N 1
ATOM 663 C CA . VAL A 1 89 ? -10.255 -5.753 6.777 1.00 93.44 89 VAL A CA 1
ATOM 664 C C . VAL A 1 89 ? -8.743 -5.626 6.658 1.00 93.44 89 VAL A C 1
ATOM 666 O O . VAL A 1 89 ? -8.235 -4.558 6.326 1.00 93.44 89 VAL A O 1
ATOM 669 N N . ASP A 1 90 ? -8.024 -6.725 6.871 1.00 94.12 90 ASP A N 1
ATOM 670 C CA . ASP A 1 90 ? -6.581 -6.776 6.643 1.00 94.12 90 ASP A CA 1
ATOM 671 C C . ASP A 1 90 ? -6.263 -7.025 5.165 1.00 94.12 90 ASP A C 1
ATOM 673 O O . ASP A 1 90 ? -6.562 -8.083 4.603 1.00 94.12 90 ASP A O 1
ATOM 677 N N . MET A 1 91 ? -5.588 -6.062 4.542 1.00 95.06 91 MET A N 1
ATOM 678 C CA . MET A 1 91 ? -5.005 -6.199 3.210 1.00 95.06 91 MET A CA 1
ATOM 679 C C . MET A 1 91 ? -3.519 -6.519 3.331 1.00 95.06 91 MET A C 1
ATOM 681 O O . MET A 1 91 ? -2.780 -5.867 4.059 1.00 95.06 91 MET A O 1
ATOM 685 N N . ASN A 1 92 ? -3.048 -7.525 2.603 1.00 95.56 92 ASN A N 1
ATOM 686 C CA . ASN A 1 92 ? -1.685 -8.022 2.728 1.00 95.56 92 ASN A CA 1
ATOM 687 C C . ASN A 1 92 ? -0.768 -7.364 1.687 1.00 95.56 92 ASN A C 1
ATOM 689 O O . ASN A 1 92 ? -0.848 -7.649 0.486 1.00 95.56 92 ASN A O 1
ATOM 693 N N . LEU A 1 93 ? 0.146 -6.501 2.138 1.00 96.62 93 LEU A N 1
ATOM 694 C CA . LEU A 1 93 ? 1.080 -5.774 1.273 1.00 96.62 93 LEU A CA 1
ATOM 695 C C . LEU A 1 93 ? 2.512 -6.275 1.424 1.00 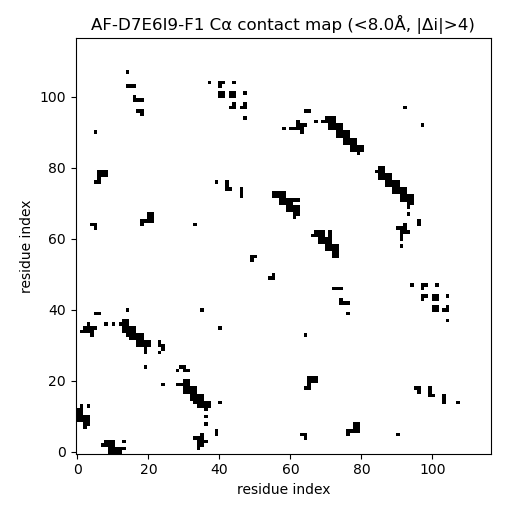96.62 93 LEU A C 1
ATOM 697 O O . LEU A 1 93 ? 2.949 -6.665 2.500 1.00 96.62 93 LEU A O 1
ATOM 701 N N . CYS A 1 94 ? 3.274 -6.260 0.331 1.00 95.88 94 CYS A N 1
ATOM 702 C CA . CYS A 1 94 ? 4.704 -6.543 0.391 1.00 95.88 94 CYS A CA 1
ATOM 703 C C . CYS A 1 94 ? 5.500 -5.308 0.825 1.00 95.88 94 CYS A C 1
ATOM 705 O O . CYS A 1 94 ? 5.082 -4.179 0.570 1.00 95.88 94 CYS A O 1
ATOM 707 N N . ARG A 1 95 ? 6.700 -5.527 1.381 1.00 95.12 95 ARG A N 1
ATOM 708 C CA . ARG A 1 95 ? 7.597 -4.454 1.854 1.00 95.12 95 ARG A CA 1
ATOM 709 C C . ARG A 1 95 ? 7.788 -3.325 0.838 1.00 95.12 95 ARG A C 1
ATOM 711 O O . ARG A 1 95 ? 7.623 -2.171 1.188 1.00 95.12 95 ARG A O 1
ATOM 718 N N . THR A 1 96 ? 8.053 -3.655 -0.425 1.00 95.62 96 THR A N 1
ATOM 719 C CA . THR A 1 96 ? 8.279 -2.649 -1.480 1.00 95.62 96 THR A CA 1
ATOM 720 C C . THR A 1 96 ? 7.042 -1.801 -1.787 1.00 95.62 96 THR A C 1
ATOM 722 O O . THR A 1 96 ? 7.169 -0.668 -2.225 1.00 95.62 96 THR A O 1
ATOM 725 N N . CYS A 1 97 ? 5.831 -2.340 -1.602 1.00 97.19 97 CYS A N 1
ATOM 726 C CA . CYS A 1 97 ? 4.607 -1.553 -1.762 1.00 97.19 97 CYS A CA 1
ATOM 727 C C . CYS A 1 97 ? 4.351 -0.671 -0.538 1.00 97.19 97 CYS A C 1
ATOM 729 O O . CYS A 1 97 ? 3.868 0.439 -0.706 1.00 97.19 97 CYS A O 1
ATOM 731 N N . LEU A 1 98 ? 4.696 -1.144 0.664 1.00 96.69 98 LEU A N 1
ATOM 732 C CA . LEU A 1 98 ? 4.644 -0.329 1.879 1.00 96.69 98 LEU A CA 1
ATOM 733 C C . LEU A 1 98 ? 5.618 0.853 1.809 1.00 96.69 98 LEU A C 1
ATOM 735 O O . LEU A 1 98 ? 5.233 1.974 2.113 1.00 96.69 98 LEU A O 1
ATOM 739 N N . GLU A 1 99 ? 6.841 0.614 1.341 1.00 96.38 99 GLU A N 1
ATOM 740 C CA . GLU A 1 99 ? 7.858 1.648 1.116 1.00 96.38 99 GLU A CA 1
ATOM 741 C C . GLU A 1 99 ? 7.378 2.703 0.109 1.00 96.38 99 GLU A C 1
ATOM 743 O O . GLU A 1 99 ? 7.425 3.895 0.390 1.00 96.38 99 GLU A O 1
ATOM 748 N N . ALA A 1 100 ? 6.791 2.279 -1.016 1.00 96.88 100 ALA A N 1
ATOM 749 C CA . ALA A 1 100 ? 6.203 3.209 -1.979 1.00 96.88 100 ALA A CA 1
ATOM 750 C C . ALA A 1 100 ? 5.038 4.029 -1.389 1.00 96.88 100 ALA A C 1
ATOM 752 O O . ALA A 1 100 ? 4.880 5.206 -1.725 1.00 96.88 100 ALA A O 1
ATOM 753 N N . CYS A 1 101 ? 4.214 3.433 -0.517 1.00 96.75 101 CYS A N 1
ATOM 754 C CA . CYS A 1 101 ? 3.187 4.172 0.220 1.00 96.75 101 CYS A CA 1
ATOM 755 C C . CYS A 1 101 ? 3.810 5.195 1.176 1.00 96.75 101 CYS A C 1
ATOM 757 O O . CYS A 1 101 ? 3.327 6.320 1.220 1.00 96.75 101 CYS A O 1
ATOM 759 N N . HIS A 1 102 ? 4.882 4.835 1.887 1.00 96.06 102 HIS A N 1
ATOM 760 C CA . HIS A 1 102 ? 5.614 5.741 2.772 1.00 96.06 102 HIS A CA 1
ATOM 761 C C . HIS A 1 102 ? 6.190 6.941 2.004 1.00 96.06 102 HIS A C 1
ATOM 763 O O . HIS A 1 102 ? 5.862 8.076 2.336 1.00 96.06 102 HIS A O 1
ATOM 769 N N . GLU A 1 103 ? 6.903 6.716 0.895 1.00 95.12 103 GLU A N 1
ATOM 770 C CA . GLU A 1 103 ? 7.401 7.811 0.047 1.00 95.12 103 GLU A CA 1
ATOM 771 C C . GLU A 1 103 ? 6.271 8.703 -0.490 1.00 95.12 103 GLU A C 1
ATOM 773 O O . GLU A 1 103 ? 6.431 9.912 -0.666 1.00 95.12 103 GLU A O 1
ATOM 778 N N . THR A 1 104 ? 5.127 8.099 -0.824 1.00 95.00 104 THR A N 1
ATOM 779 C CA . THR A 1 104 ? 3.959 8.847 -1.303 1.00 95.00 104 THR A CA 1
ATOM 780 C C . THR A 1 104 ? 3.364 9.679 -0.173 1.00 95.00 104 THR A C 1
ATOM 782 O O . THR A 1 104 ? 3.014 10.831 -0.401 1.00 95.00 104 THR A O 1
ATOM 785 N N . HIS A 1 1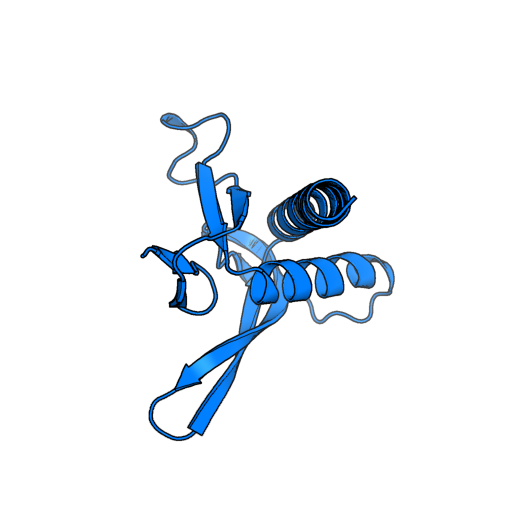05 ? 3.272 9.125 1.036 1.00 94.06 105 HIS A N 1
ATOM 786 C CA . HIS A 1 105 ? 2.784 9.826 2.216 1.00 94.06 105 HIS A CA 1
ATOM 787 C C . HIS A 1 105 ? 3.639 11.061 2.527 1.00 94.06 105 HIS A C 1
ATOM 789 O O . HIS A 1 105 ? 3.082 12.146 2.673 1.00 94.06 105 HIS A O 1
ATOM 795 N N . GLU A 1 106 ? 4.970 10.924 2.544 1.00 92.00 106 GLU A N 1
ATOM 796 C CA . GLU A 1 106 ? 5.896 12.044 2.781 1.00 92.00 106 GLU A CA 1
ATOM 797 C C . GLU A 1 106 ? 5.704 13.164 1.747 1.00 92.00 106 GLU A C 1
ATOM 799 O O . GLU A 1 106 ? 5.420 14.303 2.110 1.00 92.00 106 GLU A O 1
ATOM 804 N N . LYS A 1 107 ? 5.699 12.820 0.452 1.00 88.00 107 LYS A N 1
ATOM 805 C CA . LYS A 1 107 ? 5.495 13.790 -0.643 1.00 88.00 107 LYS A CA 1
ATOM 806 C C . LYS A 1 107 ? 4.131 14.482 -0.606 1.00 88.00 107 LYS A C 1
ATOM 808 O O . LYS A 1 107 ? 3.982 15.584 -1.132 1.00 88.00 107 LYS A O 1
ATOM 813 N N . TYR A 1 108 ? 3.098 13.808 -0.102 1.00 78.44 108 TYR A N 1
ATOM 814 C CA . TYR A 1 108 ? 1.754 14.381 -0.006 1.00 78.44 108 TYR A CA 1
ATOM 815 C C . TYR A 1 108 ? 1.583 15.249 1.240 1.00 78.44 108 TYR A C 1
ATOM 817 O O . TYR A 1 108 ? 0.865 16.241 1.156 1.00 78.44 108 TYR A O 1
ATOM 825 N N . HIS A 1 109 ? 2.248 14.923 2.350 1.00 71.12 109 HIS A N 1
ATOM 826 C CA . HIS A 1 109 ? 2.267 15.772 3.540 1.00 71.12 109 HIS A CA 1
ATOM 827 C C . HIS A 1 109 ? 2.874 17.144 3.221 1.00 71.12 109 HIS A C 1
ATOM 829 O O . HIS A 1 109 ? 2.240 18.166 3.467 1.00 71.12 109 HIS A O 1
ATOM 835 N N . GLU A 1 110 ? 4.029 17.158 2.548 1.00 61.94 110 GLU A N 1
ATOM 836 C CA . GLU A 1 110 ? 4.720 18.383 2.120 1.00 61.94 110 GLU A CA 1
ATOM 837 C C . GLU A 1 110 ? 3.832 19.259 1.220 1.00 61.94 110 GLU A C 1
ATOM 839 O O . GLU A 1 110 ? 3.669 20.452 1.456 1.00 61.94 110 GLU A O 1
ATOM 844 N N . LYS A 1 111 ? 3.163 18.657 0.229 1.00 59.94 111 LYS A N 1
ATOM 845 C CA . LYS A 1 111 ? 2.286 19.390 -0.702 1.00 59.94 111 LYS A CA 1
ATOM 846 C C . LYS A 1 111 ? 1.021 19.951 -0.060 1.00 59.94 111 LYS A C 1
ATOM 848 O O . LYS A 1 111 ? 0.482 20.937 -0.557 1.00 59.94 111 LYS A O 1
ATOM 853 N N . PHE A 1 112 ? 0.505 19.308 0.987 1.00 54.88 112 PHE A N 1
ATOM 854 C CA . PHE A 1 112 ? -0.631 19.838 1.741 1.00 54.88 112 PHE A CA 1
ATOM 855 C C . PHE A 1 112 ? -0.200 20.984 2.665 1.00 54.88 112 PHE A C 1
ATOM 857 O O . PHE A 1 112 ? -0.945 21.950 2.777 1.00 54.88 112 PHE A O 1
ATOM 864 N N . GLU A 1 113 ? 0.987 20.933 3.272 1.00 51.88 113 GLU A N 1
ATOM 865 C CA . GLU A 1 113 ? 1.510 22.046 4.079 1.00 51.88 113 GLU A CA 1
ATOM 866 C C . GLU A 1 113 ? 1.870 23.271 3.220 1.00 51.88 113 GLU A C 1
ATOM 868 O O . GLU A 1 113 ? 1.536 24.394 3.590 1.00 51.88 113 GLU A O 1
ATOM 873 N N . GLU A 1 114 ? 2.454 23.070 2.034 1.00 51.50 114 GLU A N 1
ATOM 874 C CA . GLU A 1 114 ? 2.784 24.149 1.087 1.00 51.50 114 GLU A CA 1
ATOM 875 C C . GLU A 1 114 ? 1.550 24.829 0.471 1.00 51.50 114 GLU A C 1
ATOM 877 O O . GLU A 1 114 ?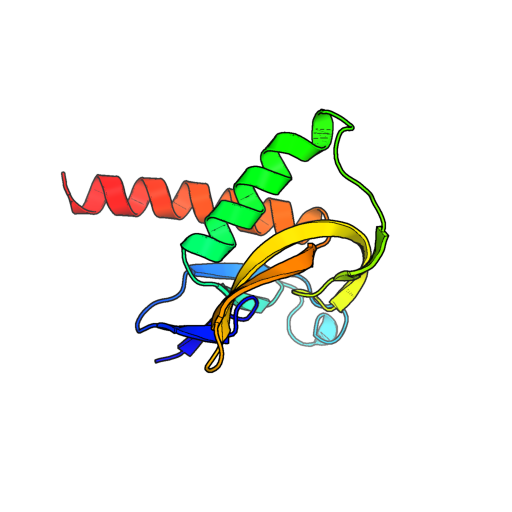 1.599 26.007 0.136 1.00 51.50 114 GLU A O 1
ATOM 882 N N . ALA A 1 115 ? 0.431 24.115 0.307 1.00 49.50 115 ALA A N 1
ATOM 883 C CA . ALA A 1 115 ? -0.792 24.676 -0.277 1.00 49.50 115 ALA A CA 1
ATOM 884 C C . ALA A 1 115 ? -1.580 25.586 0.687 1.00 49.50 115 ALA A C 1
ATOM 886 O O . ALA A 1 115 ? -2.494 26.292 0.252 1.00 49.50 115 ALA A O 1
ATOM 887 N N . TYR A 1 116 ? -1.254 25.548 1.982 1.00 45.03 116 TYR A N 1
ATOM 888 C CA . TYR A 1 116 ? -1.908 26.322 3.041 1.00 45.03 116 TYR A CA 1
ATOM 889 C C . TYR A 1 116 ? -0.969 27.335 3.725 1.00 45.03 116 TYR A C 1
ATOM 891 O O . TYR A 1 116 ? -1.366 27.943 4.724 1.00 45.03 116 TYR A O 1
ATOM 899 N N . HIS A 1 117 ? 0.229 27.549 3.171 1.00 41.06 117 HIS A N 1
ATOM 900 C CA . HIS A 1 117 ? 1.185 28.591 3.560 1.00 41.06 117 HIS A CA 1
ATOM 901 C C . HIS A 1 117 ? 1.344 29.656 2.468 1.00 41.06 117 HIS A C 1
ATOM 903 O O . HIS A 1 117 ? 1.663 30.808 2.845 1.00 41.06 117 HIS A O 1
#

pLDDT: mean 88.36, std 12.23, range [41.06, 97.19]

Radius of gyration: 14.47 Å; Cα contacts (8 Å, |Δi|>4): 220; chains: 1; bounding box: 36×44×37 Å

Mean predicted aligned error: 5.36 Å

Foldseek 3Di:
DDAALPQRDDDPAFQFQFDAAVVCCVVCVVGGTGGHHLQQLVLLLVQLVCPVVPPWDWDFAAQSGRRDTDIWTWRWDWHQDPPPRTDTDTGTHDNVSSVSSNVSNVVVVVVVVVVVD

InterPro domains:
  IPR018288 F420-dehydrogenase, subunit FpoO [PF10621] (1-110)

Organism: Methanohalobium evestigatum (strain ATCC BAA-1072 / DSM 3721 / NBRC 107634 / OCM 161 / Z-7303) (NCBI:txid644295)

Secondary structure (DSSP, 8-state):
-EE-TTT--EES--EEEEE--GGGTTT-TT-EEEEE-HHHHHHHHHHHTTGGGT-SPPEEEE-TTT--EEEEEEEEEEEEETTTEEEEEEEEEEHHHHHHHHHHHHHHHHHHHHTT-

Nearest PDB structures (foldseek):
  2yb5-assembly2_F  TM=5.581E-01  e=2.437E-01  Staphylococcus aureus
  4ywz-assembly3_B  TM=2.880E-01  e=3.108E+00  Staphylococcus aureus
  1i3s-assembly2_B  TM=2.669E-01  e=3.108E+00  Autographa californica nucleopolyhedrovirus
  4i5s-assembly1_B  TM=3.161E-01  e=9.170E+00  Streptococcus mutans UA159

Solvent-accessible su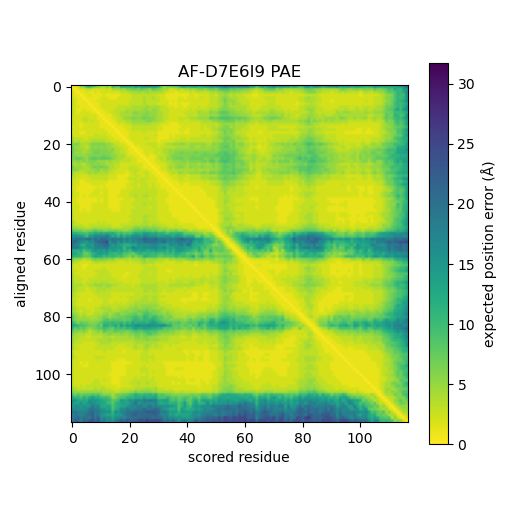rface area (backbone atoms only — not comparable to full-atom values): 6534 Å² total; per-residue (Å²): 114,49,56,14,68,80,49,59,56,73,34,86,70,59,49,68,30,59,31,71,28,72,94,42,39,90,86,33,72,91,34,46,75,43,42,28,38,70,68,55,29,48,37,29,25,62,43,47,78,39,62,87,70,74,74,68,69,73,47,78,47,58,18,66,82,36,58,47,77,44,64,23,39,66,27,71,35,69,26,79,33,97,88,69,58,60,43,82,43,73,45,36,35,28,67,72,53,22,50,30,22,34,58,41,46,56,59,48,52,54,54,56,56,62,74,77,108